Protein AF-A0A9P6R2X2-F1 (afdb_monomer_lite)

Structure (mmCIF, N/CA/C/O backbone):
data_AF-A0A9P6R2X2-F1
#
_entry.id   AF-A0A9P6R2X2-F1
#
loop_
_atom_site.group_PDB
_atom_site.id
_atom_site.type_symbol
_atom_site.label_atom_id
_atom_site.label_alt_id
_atom_site.label_comp_id
_atom_site.label_asym_id
_atom_site.label_entity_id
_atom_site.label_seq_id
_atom_site.pdbx_PDB_ins_code
_atom_site.Cartn_x
_atom_site.Cartn_y
_atom_site.Cartn_z
_atom_site.occupancy
_atom_site.B_iso_or_equiv
_atom_site.auth_seq_id
_atom_site.auth_comp_id
_atom_site.auth_asym_id
_atom_site.auth_atom_id
_atom_site.pdbx_PDB_model_num
ATOM 1 N N . ASP A 1 1 ? 14.088 -0.004 3.938 1.00 85.75 1 ASP A N 1
ATOM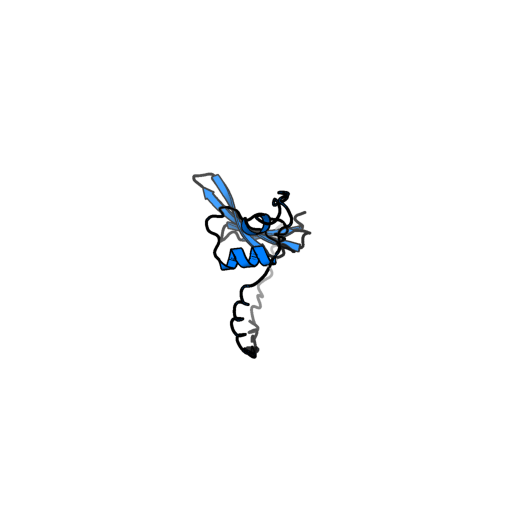 2 C CA . ASP A 1 1 ? 13.464 -0.138 5.276 1.00 85.75 1 ASP A CA 1
ATOM 3 C C . ASP A 1 1 ? 12.221 0.733 5.472 1.00 85.75 1 ASP A C 1
ATOM 5 O O . ASP A 1 1 ? 11.902 1.538 4.597 1.00 85.75 1 ASP A O 1
ATOM 9 N N . VAL A 1 2 ? 11.471 0.539 6.570 1.00 91.81 2 VAL A N 1
ATOM 10 C CA . VAL A 1 2 ? 10.362 1.428 6.990 1.00 91.81 2 VAL A CA 1
ATOM 11 C C . VAL A 1 2 ? 10.949 2.575 7.809 1.00 91.81 2 VAL A C 1
ATOM 13 O O . VAL A 1 2 ? 11.625 2.331 8.802 1.00 91.81 2 VAL A O 1
ATOM 16 N N . VAL A 1 3 ? 10.680 3.814 7.399 1.00 96.81 3 VAL A N 1
ATOM 17 C CA . VAL A 1 3 ? 11.247 5.027 8.016 1.00 96.81 3 VAL A CA 1
ATOM 18 C C . VAL A 1 3 ? 10.283 5.732 8.961 1.00 96.81 3 VAL A C 1
ATOM 20 O O . VAL A 1 3 ? 10.717 6.443 9.859 1.00 96.81 3 VAL A O 1
ATOM 23 N N . ALA A 1 4 ? 8.975 5.557 8.765 1.00 94.94 4 ALA A N 1
ATOM 24 C CA . ALA A 1 4 ? 7.961 6.196 9.593 1.00 94.94 4 ALA A CA 1
ATOM 25 C C . ALA A 1 4 ? 6.682 5.360 9.664 1.00 94.94 4 ALA A C 1
ATOM 27 O O . ALA A 1 4 ? 6.356 4.610 8.736 1.00 94.94 4 ALA A O 1
ATOM 28 N N . LEU A 1 5 ? 5.946 5.534 10.763 1.00 97.00 5 LEU A N 1
ATOM 29 C CA . LEU A 1 5 ? 4.649 4.916 10.998 1.00 97.00 5 LEU A CA 1
ATOM 30 C C . LEU A 1 5 ? 3.692 5.928 11.632 1.00 97.00 5 LEU A C 1
ATOM 32 O O . LEU A 1 5 ? 4.065 6.636 12.564 1.00 97.00 5 LEU A O 1
ATOM 36 N N . ALA A 1 6 ? 2.454 5.965 11.146 1.00 97.19 6 ALA A N 1
ATOM 37 C CA . ALA A 1 6 ? 1.374 6.757 11.726 1.00 97.19 6 ALA A CA 1
ATOM 38 C C . ALA A 1 6 ? 0.145 5.873 11.959 1.00 97.19 6 ALA A C 1
ATOM 40 O O . ALA A 1 6 ? -0.229 5.089 11.089 1.00 97.19 6 ALA A O 1
ATOM 41 N N . TRP A 1 7 ? -0.487 5.998 13.126 1.00 97.44 7 TRP A N 1
ATOM 42 C CA . TRP A 1 7 ? -1.618 5.167 13.542 1.00 97.44 7 TRP A CA 1
ATOM 43 C C . TRP A 1 7 ? -2.916 5.980 13.581 1.00 97.44 7 TRP A C 1
ATOM 45 O O . TRP A 1 7 ? -2.947 7.102 14.084 1.00 97.44 7 TRP A O 1
ATOM 55 N N . LYS A 1 8 ? -4.006 5.389 13.087 1.00 96.38 8 LYS A N 1
ATOM 56 C CA . LYS A 1 8 ? -5.371 5.914 13.146 1.00 96.38 8 LYS A CA 1
ATOM 57 C C . LYS A 1 8 ? -6.260 4.932 13.925 1.00 96.38 8 LYS A C 1
ATOM 59 O O . LYS A 1 8 ? -6.898 4.063 13.319 1.00 96.38 8 LYS A O 1
ATOM 64 N N . PRO A 1 9 ? -6.368 5.090 15.259 1.00 94.31 9 PRO A N 1
ATOM 65 C CA . PRO A 1 9 ? -7.086 4.143 16.113 1.00 94.31 9 PRO A CA 1
ATOM 66 C C . PRO A 1 9 ? -8.560 3.993 15.753 1.00 94.31 9 PRO A C 1
ATOM 68 O O . PRO A 1 9 ? -9.088 2.887 15.779 1.00 94.31 9 PRO A O 1
ATOM 71 N N . SER A 1 10 ? -9.215 5.091 15.365 1.00 94.56 10 SER A N 1
ATOM 72 C CA . SER A 1 10 ? -10.656 5.116 15.081 1.00 94.56 10 SER A CA 1
ATOM 73 C C . SER A 1 10 ? -11.081 4.199 13.937 1.00 94.56 10 SER A C 1
ATOM 75 O O . SER A 1 10 ? -12.234 3.782 13.888 1.00 94.56 10 SER A O 1
ATOM 77 N N . LYS A 1 11 ? -10.165 3.883 13.016 1.00 93.88 11 LYS A N 1
ATOM 78 C CA . LYS A 1 11 ? -10.417 2.986 11.881 1.00 93.88 11 LYS A CA 1
ATOM 79 C C . LYS A 1 11 ? -9.600 1.699 11.937 1.00 93.88 11 LYS A C 1
ATOM 81 O O . LYS A 1 11 ? -9.685 0.908 11.005 1.00 93.88 11 LYS A O 1
ATOM 86 N N . LEU A 1 12 ? -8.813 1.506 13.000 1.00 96.56 12 LEU A N 1
ATOM 87 C CA . LEU A 1 12 ? -7.810 0.444 13.091 1.00 96.56 12 LEU A CA 1
ATOM 88 C C . LEU A 1 12 ? -6.875 0.434 11.869 1.00 96.56 12 LEU A C 1
ATOM 90 O O . LEU A 1 12 ? -6.511 -0.618 11.350 1.00 96.56 12 LEU A O 1
ATOM 94 N N . GLU A 1 13 ? -6.520 1.624 11.386 1.00 97.06 13 GLU A N 1
ATOM 95 C CA . GLU A 1 13 ? -5.688 1.814 10.201 1.00 97.06 13 GLU A CA 1
ATOM 96 C C . GLU A 1 13 ? -4.324 2.369 10.583 1.00 97.06 13 GLU A C 1
ATOM 98 O O . GLU A 1 13 ? -4.195 3.127 11.543 1.00 97.06 13 GLU A O 1
ATOM 103 N N . PHE A 1 14 ? -3.304 2.045 9.797 1.00 96.81 14 PHE A N 1
ATOM 104 C CA . PHE A 1 14 ? -1.987 2.645 9.947 1.00 96.81 14 PHE A CA 1
ATOM 105 C C . PHE A 1 14 ? -1.280 2.821 8.626 1.00 96.81 14 PHE A C 1
ATOM 107 O O . PHE A 1 14 ? -1.515 2.087 7.672 1.00 96.81 14 PHE A O 1
ATOM 114 N N . VAL A 1 15 ? -0.399 3.807 8.582 1.00 96.69 15 VAL A N 1
ATOM 115 C CA . VAL A 1 15 ? 0.400 4.129 7.409 1.00 96.69 15 VAL A CA 1
ATOM 116 C C . VAL A 1 15 ? 1.848 3.803 7.711 1.00 96.69 15 VAL A C 1
ATOM 118 O O . VAL A 1 15 ? 2.358 4.183 8.761 1.00 96.69 15 VAL A O 1
ATOM 121 N N . THR A 1 16 ? 2.513 3.120 6.786 1.00 96.62 16 THR A N 1
ATOM 122 C CA . THR A 1 16 ? 3.965 2.932 6.797 1.00 96.62 16 THR A CA 1
ATOM 123 C C . THR A 1 16 ? 4.572 3.694 5.634 1.00 96.62 16 THR A C 1
ATOM 125 O O . THR A 1 16 ? 4.115 3.519 4.502 1.00 96.62 16 THR A O 1
ATOM 128 N N . CYS A 1 17 ? 5.624 4.464 5.886 1.00 94.56 17 CYS A N 1
ATOM 129 C CA . CYS A 1 17 ? 6.454 5.054 4.838 1.00 94.56 17 CYS A CA 1
ATOM 130 C C . CYS A 1 17 ? 7.780 4.303 4.765 1.00 94.56 17 CYS A C 1
ATOM 132 O O . CYS A 1 17 ? 8.359 3.974 5.802 1.00 94.56 17 CYS A O 1
ATOM 134 N N . SER A 1 18 ? 8.266 4.032 3.560 1.00 92.06 18 SER A N 1
ATOM 135 C CA . SER A 1 18 ? 9.511 3.303 3.334 1.00 92.06 18 SER A CA 1
ATOM 136 C C . SER A 1 18 ? 10.511 4.135 2.525 1.00 92.06 18 SER A C 1
ATOM 138 O O . SER A 1 18 ? 10.155 5.111 1.866 1.00 92.06 18 SER A O 1
ATOM 140 N N . GLU A 1 19 ? 11.794 3.785 2.627 1.00 92.06 19 GLU A N 1
ATOM 141 C CA . GLU A 1 19 ? 12.892 4.420 1.878 1.00 92.06 19 GLU A CA 1
ATOM 142 C C . GLU A 1 19 ? 12.724 4.313 0.358 1.00 92.06 19 GLU A C 1
ATOM 144 O O . GLU A 1 19 ? 13.265 5.134 -0.381 1.00 92.06 19 GLU A O 1
ATOM 149 N N . ASP A 1 20 ? 11.930 3.343 -0.108 1.00 86.56 20 ASP A N 1
ATOM 150 C CA . ASP A 1 20 ? 11.512 3.195 -1.508 1.00 86.56 20 ASP A CA 1
ATOM 151 C C . ASP A 1 20 ? 10.594 4.339 -1.988 1.00 86.56 20 ASP A C 1
ATOM 153 O O . ASP A 1 20 ? 10.131 4.322 -3.128 1.00 86.56 20 ASP A O 1
ATOM 157 N N . LYS A 1 21 ? 10.361 5.346 -1.133 1.00 87.12 21 LYS A N 1
ATOM 158 C CA . LYS A 1 21 ? 9.432 6.466 -1.322 1.00 87.12 21 LYS A CA 1
ATOM 159 C C . LYS A 1 21 ? 7.976 6.012 -1.431 1.00 87.12 21 LYS A C 1
ATOM 161 O O . LYS A 1 21 ? 7.129 6.803 -1.844 1.00 87.12 21 LYS A O 1
ATOM 166 N N . ALA A 1 22 ? 7.671 4.777 -1.030 1.00 89.88 22 ALA A N 1
ATOM 167 C CA . ALA A 1 22 ? 6.318 4.268 -0.971 1.00 89.88 22 ALA A CA 1
ATOM 168 C C . ALA A 1 22 ? 5.681 4.523 0.397 1.00 89.88 22 ALA A C 1
ATOM 170 O O . ALA A 1 22 ? 6.290 4.361 1.459 1.00 89.88 22 ALA A O 1
ATOM 171 N N . SER A 1 23 ? 4.397 4.855 0.359 1.00 92.62 23 SER A N 1
ATOM 172 C CA . SER A 1 23 ? 3.514 4.901 1.518 1.00 92.62 23 SER A CA 1
ATOM 173 C C . SER A 1 23 ? 2.468 3.807 1.364 1.00 92.62 23 SER A C 1
ATOM 175 O O . SER A 1 23 ? 1.869 3.667 0.303 1.00 92.62 23 SER A O 1
ATOM 177 N N . ARG A 1 24 ? 2.237 3.011 2.405 1.00 93.88 24 ARG A N 1
ATOM 178 C CA . ARG A 1 24 ? 1.259 1.913 2.398 1.00 93.88 24 ARG A CA 1
ATOM 179 C C . ARG A 1 24 ? 0.308 2.089 3.566 1.00 93.88 24 ARG A C 1
ATOM 181 O O . ARG A 1 24 ? 0.765 2.292 4.688 1.00 93.88 24 ARG A O 1
ATOM 188 N N . VAL A 1 25 ? -0.990 2.029 3.294 1.00 95.31 25 VAL A N 1
ATOM 189 C CA . VAL A 1 25 ? -2.047 2.082 4.302 1.00 95.31 25 VAL A CA 1
ATOM 190 C C . VAL A 1 25 ? -2.573 0.688 4.544 1.00 95.31 25 VAL A C 1
ATOM 192 O O . VAL A 1 25 ? -2.987 -0.015 3.624 1.00 95.31 25 VAL A O 1
ATOM 195 N N . TRP A 1 26 ? -2.584 0.322 5.810 1.00 97.31 26 TRP A N 1
ATOM 196 C CA . TRP A 1 26 ? -2.953 -0.981 6.309 1.00 97.31 26 TRP A CA 1
ATOM 197 C C . TRP A 1 26 ? -4.166 -0.851 7.221 1.00 97.31 26 TRP A C 1
ATOM 199 O O . TRP A 1 26 ? -4.343 0.179 7.870 1.00 97.31 26 TRP A O 1
ATOM 209 N N . ARG A 1 27 ? -4.981 -1.899 7.305 1.00 96.69 27 ARG A N 1
ATOM 210 C CA . ARG A 1 27 ? -6.123 -1.996 8.216 1.00 96.69 27 ARG A CA 1
ATOM 211 C C . ARG A 1 27 ? -6.052 -3.297 8.995 1.00 96.69 27 ARG A C 1
ATOM 213 O O . ARG A 1 27 ? -5.844 -4.352 8.400 1.00 96.69 27 ARG A O 1
ATOM 220 N N . LEU A 1 28 ? -6.242 -3.220 10.306 1.00 96.50 28 LEU A N 1
ATOM 221 C CA . LEU A 1 28 ? -6.439 -4.392 11.146 1.00 96.50 28 LEU A CA 1
ATOM 222 C C . LEU A 1 28 ? -7.899 -4.825 11.084 1.00 96.50 28 LEU A C 1
ATOM 224 O O . LEU A 1 28 ? -8.812 -4.006 11.188 1.00 96.50 28 LEU A O 1
ATOM 228 N N . GLN A 1 29 ? -8.107 -6.127 10.965 1.00 95.12 29 GLN A N 1
ATOM 229 C CA . GLN A 1 29 ? -9.422 -6.742 11.017 1.00 95.12 29 GLN A CA 1
ATOM 230 C C . GLN A 1 29 ? -9.364 -7.971 11.920 1.00 95.12 29 GLN A C 1
ATOM 232 O O . GLN A 1 29 ? -8.389 -8.720 11.884 1.00 95.12 29 GLN A O 1
ATOM 237 N N . ASP A 1 30 ? -10.388 -8.152 12.751 1.00 95.12 30 ASP A N 1
ATOM 238 C CA . ASP A 1 30 ? -10.537 -9.362 13.554 1.00 95.12 30 ASP A CA 1
ATOM 239 C C . ASP A 1 30 ? -11.243 -10.443 12.732 1.00 95.12 30 ASP A C 1
ATOM 241 O O . ASP A 1 30 ? -12.346 -10.252 12.214 1.00 95.12 30 ASP A O 1
ATOM 245 N N . GLU A 1 31 ? -10.584 -11.584 12.623 1.00 94.06 31 GLU A N 1
ATOM 246 C CA . GLU A 1 31 ? -11.035 -12.777 11.935 1.00 94.06 31 GLU A CA 1
ATOM 247 C C . GLU A 1 31 ? -11.176 -13.912 12.938 1.00 94.06 31 GLU A C 1
ATOM 249 O O . GLU A 1 31 ? -10.255 -14.701 13.166 1.00 94.06 31 GLU A O 1
ATOM 254 N N . LEU A 1 32 ? -12.363 -14.004 13.542 1.00 93.19 32 LEU A N 1
ATOM 255 C CA . LEU A 1 32 ? -12.715 -15.075 14.479 1.00 93.19 32 LEU A CA 1
ATOM 256 C C . LEU A 1 32 ? -11.748 -15.157 15.681 1.00 93.19 32 LEU A C 1
ATOM 258 O O . LEU A 1 32 ? -11.371 -16.251 16.109 1.00 93.19 32 LEU A O 1
ATOM 262 N N . GLY A 1 33 ? -11.344 -14.007 16.230 1.00 93.38 33 GLY A N 1
ATOM 263 C CA . GLY A 1 33 ? -10.429 -13.917 17.369 1.00 93.38 33 GLY A CA 1
ATOM 264 C C . GLY A 1 33 ? -8.950 -13.892 16.978 1.00 93.38 33 GLY A C 1
ATOM 265 O O . GLY A 1 33 ? -8.086 -14.117 17.829 1.00 93.38 33 GLY A O 1
ATOM 266 N N . LYS A 1 34 ? -8.642 -13.647 15.701 1.00 94.81 34 LYS A N 1
ATOM 267 C CA . LYS A 1 34 ? -7.283 -13.448 15.192 1.00 94.81 34 LYS A CA 1
ATOM 268 C C . LYS A 1 34 ? -7.212 -12.130 14.444 1.00 94.81 34 LYS A C 1
ATOM 270 O O . LYS A 1 34 ? -7.995 -11.881 13.541 1.00 94.81 34 LYS A O 1
ATOM 275 N N . TRP A 1 35 ? -6.216 -11.318 14.765 1.00 94.38 35 TRP A N 1
ATOM 276 C CA . TRP A 1 35 ? -5.973 -10.085 14.029 1.00 94.38 35 TRP A CA 1
ATOM 277 C C . TRP A 1 35 ? -5.238 -10.373 12.720 1.00 94.38 35 TRP A C 1
ATOM 279 O O . TRP A 1 35 ? -4.135 -10.922 12.729 1.00 94.38 35 TRP A O 1
ATOM 289 N N . ALA A 1 36 ? -5.842 -9.969 11.608 1.00 93.81 36 ALA A N 1
ATOM 290 C CA . ALA A 1 36 ? -5.232 -9.923 10.289 1.00 93.81 36 ALA A CA 1
ATOM 291 C C . ALA A 1 36 ? -4.947 -8.468 9.896 1.00 93.81 36 ALA A C 1
ATOM 293 O O . ALA A 1 36 ? -5.630 -7.540 10.337 1.00 93.81 36 ALA A O 1
ATOM 294 N N . VAL A 1 37 ? -3.922 -8.267 9.069 1.00 94.62 37 VAL A N 1
ATOM 295 C CA . VAL A 1 37 ? -3.549 -6.954 8.534 1.00 94.62 37 VAL A CA 1
ATOM 296 C C . VAL A 1 37 ? -3.745 -6.971 7.026 1.00 94.62 37 VAL A C 1
ATOM 298 O O . VAL A 1 37 ? -3.183 -7.811 6.328 1.00 94.62 37 VAL A O 1
ATOM 301 N N . TYR A 1 38 ? -4.511 -6.008 6.532 1.00 93.50 38 TYR A N 1
ATOM 302 C CA . TYR A 1 38 ? -4.875 -5.871 5.132 1.00 93.50 38 TYR A CA 1
ATOM 303 C C . TYR A 1 38 ? -4.267 -4.615 4.534 1.00 93.50 38 TYR A C 1
ATOM 305 O O . TYR A 1 38 ? -4.415 -3.534 5.099 1.00 93.50 38 TYR A O 1
ATOM 313 N N . LEU A 1 39 ? -3.618 -4.733 3.374 1.00 93.88 39 LEU A N 1
ATOM 314 C CA . LEU A 1 39 ? -3.223 -3.567 2.587 1.00 93.88 39 LEU A CA 1
ATOM 315 C C . LEU A 1 39 ? -4.484 -2.943 1.974 1.00 93.88 39 LEU A C 1
ATOM 317 O O . LEU A 1 39 ? -5.142 -3.569 1.148 1.00 93.88 39 LEU A O 1
ATOM 321 N N . VAL A 1 40 ? -4.818 -1.719 2.380 1.00 93.69 40 VAL A N 1
ATOM 322 C CA . VAL A 1 40 ? -5.966 -0.967 1.852 1.00 93.69 40 VAL A CA 1
ATOM 323 C C . VAL A 1 40 ? -5.583 -0.293 0.541 1.00 93.69 40 VAL A C 1
ATOM 325 O O . VAL A 1 40 ? -6.280 -0.423 -0.459 1.00 93.69 40 VAL A O 1
ATOM 328 N N . TRP A 1 41 ? -4.465 0.432 0.551 1.00 90.88 41 TRP A N 1
ATOM 329 C CA . TRP A 1 41 ? -3.884 1.061 -0.629 1.00 90.88 41 TRP A CA 1
ATOM 330 C C . TRP A 1 41 ? -2.406 1.368 -0.390 1.00 90.88 41 TRP A C 1
ATOM 332 O O . TRP A 1 41 ? -1.925 1.369 0.744 1.00 90.88 41 TRP A O 1
ATOM 342 N N . GLY A 1 42 ? -1.674 1.647 -1.464 1.00 89.19 42 GLY A N 1
ATOM 343 C CA . GLY A 1 42 ? -0.316 2.169 -1.392 1.00 89.19 42 GLY A CA 1
ATOM 344 C C . GLY A 1 42 ? -0.056 3.176 -2.506 1.00 89.19 42 GLY A C 1
ATOM 345 O O . GLY A 1 42 ? -0.678 3.115 -3.561 1.00 89.19 42 GLY A O 1
ATOM 346 N N . SER A 1 43 ? 0.848 4.112 -2.251 1.00 85.19 43 SER A N 1
ATOM 347 C CA . SER A 1 43 ? 1.350 5.104 -3.200 1.00 85.19 43 SER A CA 1
ATOM 348 C C . SER A 1 43 ? 2.875 5.045 -3.222 1.00 85.19 43 SER A C 1
ATOM 350 O O . SER A 1 43 ? 3.482 4.504 -2.302 1.00 85.19 43 SER A O 1
ATOM 352 N N . GLY A 1 44 ? 3.502 5.564 -4.276 1.00 75.44 44 GLY A N 1
ATOM 353 C CA . GLY A 1 44 ? 4.963 5.615 -4.381 1.00 75.44 44 GLY A CA 1
ATOM 354 C C . GLY A 1 44 ? 5.637 4.263 -4.636 1.00 75.44 44 GLY A C 1
ATOM 355 O O . GLY A 1 44 ? 6.854 4.167 -4.536 1.00 75.44 44 GLY A O 1
ATOM 356 N N . ALA A 1 45 ? 4.883 3.227 -5.026 1.00 66.25 45 ALA A N 1
ATOM 357 C CA . ALA A 1 45 ? 5.470 2.090 -5.730 1.00 66.25 45 ALA A CA 1
ATOM 358 C C . ALA A 1 45 ? 5.996 2.620 -7.073 1.00 66.25 45 ALA A C 1
ATOM 360 O O . ALA A 1 45 ? 5.235 2.775 -8.026 1.00 66.25 45 ALA A O 1
ATOM 361 N N . GLY A 1 46 ? 7.278 3.002 -7.090 1.00 60.62 46 GLY A N 1
ATOM 362 C CA . GLY A 1 46 ? 7.861 3.878 -8.108 1.00 60.62 46 GLY A CA 1
ATOM 363 C C . GLY A 1 46 ? 7.719 3.378 -9.540 1.00 60.62 46 GLY A C 1
ATOM 364 O O . GLY A 1 46 ? 7.743 4.186 -10.462 1.00 60.62 46 GLY A O 1
ATOM 365 N N . VAL A 1 47 ? 7.526 2.073 -9.740 1.00 64.38 47 VAL A N 1
ATOM 366 C CA . VAL A 1 47 ? 7.230 1.503 -11.049 1.00 64.38 47 VAL A CA 1
ATOM 367 C C . VAL A 1 47 ? 6.408 0.228 -10.874 1.00 64.38 47 VAL A C 1
ATOM 369 O O . VAL A 1 47 ? 6.808 -0.684 -10.154 1.00 64.38 47 VAL A O 1
ATOM 372 N N . LEU A 1 48 ? 5.272 0.133 -11.562 1.00 60.62 48 LEU A N 1
ATOM 373 C CA . LEU A 1 48 ? 4.617 -1.151 -11.802 1.00 60.62 48 LEU A CA 1
ATOM 374 C C . LEU A 1 48 ? 5.179 -1.686 -13.120 1.00 60.62 48 LEU A C 1
ATOM 376 O O . LEU A 1 48 ? 4.631 -1.403 -14.179 1.00 60.62 48 LEU A O 1
ATOM 380 N N . VAL A 1 49 ? 6.324 -2.365 -13.068 1.00 67.75 49 VAL A N 1
ATOM 381 C CA . VAL A 1 49 ? 6.904 -3.018 -14.250 1.00 67.75 49 VAL A CA 1
ATOM 382 C C . VAL A 1 49 ? 6.179 -4.340 -14.445 1.00 67.75 49 VAL A C 1
ATOM 384 O O . VAL A 1 49 ? 6.166 -5.170 -13.540 1.00 67.75 49 VAL A O 1
ATOM 387 N N . ALA A 1 50 ? 5.562 -4.519 -15.609 1.00 77.44 50 ALA A N 1
ATOM 388 C CA . ALA A 1 50 ? 5.001 -5.800 -16.022 1.00 77.44 50 ALA A CA 1
ATOM 389 C C . ALA A 1 50 ? 5.813 -6.410 -17.176 1.00 77.44 50 ALA A C 1
ATOM 391 O O . ALA A 1 50 ? 5.331 -7.308 -17.852 1.00 77.44 50 ALA A O 1
ATOM 392 N N . ASP A 1 51 ? 7.032 -5.918 -17.398 1.00 82.50 51 ASP A N 1
ATOM 393 C CA . ASP A 1 51 ? 7.895 -6.308 -18.506 1.00 82.50 51 ASP A CA 1
ATOM 394 C C . ASP A 1 51 ? 8.199 -7.810 -18.489 1.00 82.50 51 ASP A C 1
ATOM 396 O O . ASP A 1 51 ? 8.657 -8.356 -17.484 1.00 82.50 51 ASP A O 1
ATOM 400 N N . GLY A 1 52 ? 7.857 -8.490 -19.583 1.00 80.31 52 GLY A N 1
ATOM 401 C CA . GLY A 1 52 ? 7.959 -9.940 -19.729 1.00 80.31 52 GLY A CA 1
ATOM 402 C C . GLY A 1 52 ? 6.936 -10.754 -18.926 1.00 80.31 52 GLY A C 1
ATOM 403 O O . GLY A 1 52 ? 6.985 -11.984 -18.956 1.00 80.31 52 GLY A O 1
ATOM 404 N N . ALA A 1 53 ? 6.001 -10.123 -18.207 1.00 86.31 53 ALA A N 1
ATOM 405 C CA . ALA A 1 53 ? 5.013 -10.841 -17.405 1.00 86.31 53 ALA A CA 1
ATOM 406 C C . ALA A 1 53 ? 3.947 -11.487 -18.299 1.00 86.31 53 ALA A C 1
ATOM 408 O O . ALA A 1 53 ? 3.208 -10.796 -18.993 1.00 86.31 53 ALA A O 1
ATOM 409 N N . LEU A 1 54 ? 3.832 -12.813 -18.256 1.00 87.88 54 LEU A N 1
ATOM 410 C CA . LEU A 1 54 ? 2.871 -13.564 -19.061 1.00 87.88 54 LEU A CA 1
ATOM 411 C C . LEU A 1 54 ? 1.460 -13.541 -18.436 1.00 87.88 54 LEU A C 1
ATOM 413 O O . LEU A 1 54 ? 1.233 -14.090 -17.358 1.00 87.88 54 LEU A O 1
ATOM 417 N N . ILE A 1 55 ? 0.490 -12.948 -19.135 1.00 85.25 55 ILE A N 1
ATOM 418 C CA . ILE A 1 55 ? -0.929 -12.912 -18.759 1.00 85.25 55 ILE A CA 1
ATOM 419 C C . ILE A 1 55 ? -1.654 -14.111 -19.387 1.00 85.25 55 ILE A C 1
ATOM 421 O O . ILE A 1 55 ? -2.172 -14.019 -20.501 1.00 85.25 55 ILE A O 1
ATOM 425 N N . VAL A 1 56 ? -1.749 -15.223 -18.654 1.00 85.44 56 VAL A N 1
ATOM 426 C CA . VAL A 1 56 ? -2.472 -16.437 -19.082 1.00 85.44 56 VAL A CA 1
ATOM 427 C C . VAL A 1 56 ? -3.543 -16.803 -18.061 1.00 85.44 56 VAL A C 1
ATOM 429 O O . VAL A 1 56 ? -3.277 -16.827 -16.862 1.00 85.44 56 VAL A O 1
ATOM 432 N N . ASN A 1 57 ? -4.765 -17.079 -18.534 1.00 82.62 57 ASN A N 1
ATOM 433 C CA . ASN A 1 57 ? -5.910 -17.501 -17.709 1.00 82.62 57 ASN A CA 1
ATOM 434 C C . ASN A 1 57 ? -6.215 -16.592 -16.500 1.00 82.62 57 ASN A C 1
ATOM 436 O O . ASN A 1 57 ? -6.754 -17.040 -15.489 1.00 82.62 57 ASN A O 1
ATOM 440 N N . ALA A 1 58 ? -5.873 -15.304 -16.589 1.00 80.44 58 ALA A N 1
ATOM 441 C CA . ALA A 1 58 ? -6.098 -14.360 -15.505 1.00 80.44 58 ALA A CA 1
ATOM 442 C C . ALA A 1 58 ? -7.601 -14.103 -15.305 1.00 80.44 58 ALA A C 1
ATOM 444 O O . ALA A 1 58 ? -8.274 -13.545 -16.174 1.00 80.44 58 ALA A O 1
ATOM 445 N N . VAL A 1 59 ? -8.119 -14.498 -14.142 1.00 83.94 59 VAL A N 1
ATOM 446 C CA . VAL A 1 59 ? -9.518 -14.296 -13.748 1.00 83.94 59 VAL A CA 1
ATOM 447 C C . VAL A 1 59 ? -9.661 -12.937 -13.061 1.00 83.94 59 VAL A C 1
ATOM 449 O O . VAL A 1 59 ? -8.852 -12.579 -12.211 1.00 83.94 59 VAL A O 1
ATOM 452 N N . GLY A 1 60 ? -10.696 -12.172 -13.418 1.00 86.00 60 GLY A N 1
ATOM 453 C CA . GLY A 1 60 ? -11.013 -10.894 -12.764 1.00 86.00 60 GLY A CA 1
ATOM 454 C C . GLY A 1 60 ? -10.241 -9.670 -13.275 1.00 86.00 60 GLY A C 1
ATOM 455 O O . GLY A 1 60 ? -10.447 -8.575 -12.758 1.00 86.00 60 GLY A O 1
ATOM 456 N N . LEU A 1 61 ? -9.397 -9.807 -14.306 1.00 86.00 61 LEU A N 1
ATOM 457 C CA . LEU A 1 61 ? -8.823 -8.651 -15.000 1.00 86.00 61 LEU A CA 1
ATOM 458 C C . LEU A 1 61 ? -9.849 -8.039 -15.960 1.00 86.00 61 LEU A C 1
ATOM 460 O O . LEU A 1 61 ? -10.348 -8.712 -16.861 1.00 86.00 61 LEU A O 1
ATOM 464 N N . SER A 1 62 ? -10.120 -6.741 -15.807 1.00 87.38 62 SER A N 1
ATOM 465 C CA . SER A 1 62 ? -10.869 -5.985 -16.817 1.00 87.38 62 SER A CA 1
ATOM 466 C C . SER A 1 62 ? -10.054 -5.848 -18.115 1.00 87.38 62 SER A C 1
ATOM 468 O O . SER A 1 62 ? -8.820 -5.918 -18.090 1.00 87.38 62 SER A O 1
ATOM 470 N N . MET A 1 63 ? -10.719 -5.593 -19.251 1.00 86.88 63 MET A N 1
ATOM 471 C CA . MET A 1 63 ? -10.021 -5.343 -20.526 1.00 86.88 63 MET A CA 1
ATOM 472 C C . MET A 1 63 ? -9.060 -4.151 -20.429 1.00 86.88 63 MET A C 1
ATOM 474 O O . MET A 1 63 ? -7.942 -4.215 -20.935 1.00 86.88 63 MET A O 1
ATOM 478 N N . VAL A 1 64 ? -9.465 -3.099 -19.714 1.00 90.19 64 VAL A N 1
ATOM 479 C CA . VAL A 1 64 ? -8.658 -1.892 -19.497 1.00 90.19 64 VAL A CA 1
ATOM 480 C C . VAL A 1 64 ? -7.391 -2.220 -18.700 1.00 90.19 64 VAL A C 1
ATOM 482 O O . VAL A 1 64 ? -6.291 -1.839 -19.091 1.00 90.19 64 VAL A O 1
ATOM 485 N N . THR A 1 65 ? -7.509 -3.001 -17.622 1.00 86.44 65 THR A N 1
ATOM 486 C CA . THR A 1 65 ? -6.354 -3.423 -16.810 1.00 86.44 65 THR A CA 1
ATOM 487 C C . THR A 1 65 ? -5.397 -4.310 -17.605 1.00 86.44 65 THR A C 1
ATOM 489 O O . THR A 1 65 ? -4.182 -4.148 -17.503 1.00 86.44 65 THR A O 1
ATOM 492 N N . ARG A 1 66 ? -5.929 -5.217 -18.436 1.00 89.25 66 ARG A N 1
ATOM 493 C CA . ARG A 1 66 ? -5.114 -6.048 -19.333 1.00 89.25 66 ARG A CA 1
ATOM 494 C C . ARG A 1 66 ? -4.328 -5.182 -20.321 1.00 89.25 66 ARG A C 1
ATOM 496 O O . ARG A 1 66 ? -3.148 -5.441 -20.535 1.00 89.25 66 ARG A O 1
ATOM 503 N N . GLN A 1 67 ? -4.947 -4.140 -20.873 1.00 89.44 67 GLN A N 1
ATOM 504 C CA . GLN A 1 67 ? -4.278 -3.223 -21.795 1.00 89.44 67 GLN A CA 1
ATOM 505 C C . GLN A 1 67 ? -3.166 -2.420 -21.111 1.00 89.44 67 GLN A C 1
ATOM 507 O O . GLN A 1 67 ? -2.071 -2.306 -21.658 1.00 89.44 67 GLN A O 1
ATOM 512 N N . PHE A 1 68 ? -3.402 -1.930 -19.893 1.00 88.19 68 PHE A N 1
ATOM 513 C CA . PHE A 1 68 ? -2.362 -1.247 -19.122 1.00 88.19 68 PHE A CA 1
ATOM 514 C C . PHE A 1 68 ? -1.177 -2.155 -18.797 1.00 88.19 68 PHE A C 1
ATOM 516 O O . PHE A 1 68 ? -0.035 -1.713 -18.875 1.00 88.19 68 PHE A O 1
ATOM 523 N N . LEU A 1 69 ? -1.420 -3.425 -18.460 1.00 87.50 69 LEU A N 1
ATOM 524 C CA . LEU A 1 69 ? -0.339 -4.385 -18.228 1.00 87.50 69 LEU A CA 1
ATOM 525 C C . LEU A 1 69 ? 0.497 -4.586 -19.498 1.00 87.50 69 LEU A C 1
ATOM 527 O O . LEU A 1 69 ? 1.722 -4.511 -19.427 1.00 87.50 69 LEU A O 1
ATOM 531 N N . LYS A 1 70 ? -0.147 -4.743 -20.663 1.00 88.75 70 LYS A N 1
ATOM 532 C CA . LYS A 1 70 ? 0.544 -4.846 -21.960 1.00 88.75 70 LYS A CA 1
ATOM 533 C C . LYS A 1 70 ? 1.395 -3.616 -22.273 1.00 88.75 70 LYS A C 1
ATOM 535 O O . LYS A 1 70 ? 2.552 -3.751 -22.650 1.00 88.75 70 LYS A O 1
ATOM 540 N N . GLN A 1 71 ? 0.860 -2.413 -22.050 1.00 89.50 71 GLN A N 1
ATOM 541 C CA . GLN A 1 71 ? 1.614 -1.160 -22.212 1.00 89.50 71 GLN A CA 1
ATOM 542 C C . GLN A 1 71 ? 2.842 -1.075 -21.295 1.00 89.50 71 GLN A C 1
ATOM 544 O O . GLN A 1 71 ? 3.775 -0.334 -21.590 1.00 89.50 71 GLN A O 1
ATOM 549 N N . ARG A 1 72 ? 2.857 -1.830 -20.192 1.00 87.19 72 ARG A N 1
ATOM 550 C CA . ARG A 1 72 ? 3.988 -1.920 -19.260 1.00 87.19 72 ARG A CA 1
ATOM 551 C C . ARG A 1 72 ? 4.863 -3.156 -19.479 1.00 87.19 72 ARG A C 1
ATOM 553 O O . ARG A 1 72 ? 5.618 -3.514 -18.577 1.00 87.19 72 ARG A O 1
ATOM 560 N N . GLY A 1 73 ? 4.758 -3.766 -20.660 1.00 86.19 73 GLY A N 1
ATOM 561 C CA . GLY A 1 73 ? 5.606 -4.860 -21.132 1.00 86.19 73 GLY A CA 1
ATOM 562 C C . GLY A 1 73 ? 5.079 -6.262 -20.820 1.00 86.19 73 GLY A C 1
ATOM 563 O O . GLY A 1 73 ? 5.788 -7.238 -21.048 1.00 86.19 73 GLY A O 1
ATOM 564 N N . ALA A 1 74 ? 3.844 -6.391 -20.326 1.00 91.19 74 ALA A N 1
ATOM 565 C CA . ALA A 1 74 ? 3.248 -7.707 -20.138 1.00 91.19 74 ALA A CA 1
ATOM 566 C C . ALA A 1 74 ? 2.960 -8.375 -21.485 1.00 91.19 74 ALA A C 1
ATOM 568 O O . ALA A 1 74 ? 2.455 -7.755 -22.423 1.00 91.19 74 ALA A O 1
ATOM 569 N N . LEU A 1 75 ? 3.230 -9.668 -21.537 1.00 90.50 75 LEU A N 1
ATOM 570 C CA . LEU A 1 75 ? 3.037 -10.528 -22.689 1.00 90.50 75 LEU A CA 1
ATOM 571 C C . LEU A 1 75 ? 1.736 -11.315 -22.526 1.00 90.50 75 LEU A C 1
ATOM 573 O O . LEU A 1 75 ? 1.284 -11.580 -21.414 1.00 90.50 75 LEU A O 1
ATOM 577 N N . ASP A 1 76 ? 1.111 -11.706 -23.626 1.00 88.81 76 ASP A N 1
ATOM 578 C CA . ASP A 1 76 ? -0.007 -12.651 -23.610 1.00 88.81 76 ASP A CA 1
ATOM 579 C C . ASP A 1 76 ? 0.312 -13.879 -24.463 1.00 88.81 76 ASP A C 1
ATOM 581 O O . ASP A 1 76 ? 1.314 -13.925 -25.170 1.00 88.81 76 ASP A O 1
ATOM 585 N N . GLU A 1 77 ? -0.538 -14.896 -24.400 1.00 81.62 77 GLU A N 1
ATOM 586 C CA . GLU A 1 77 ? -0.370 -16.129 -25.180 1.00 81.62 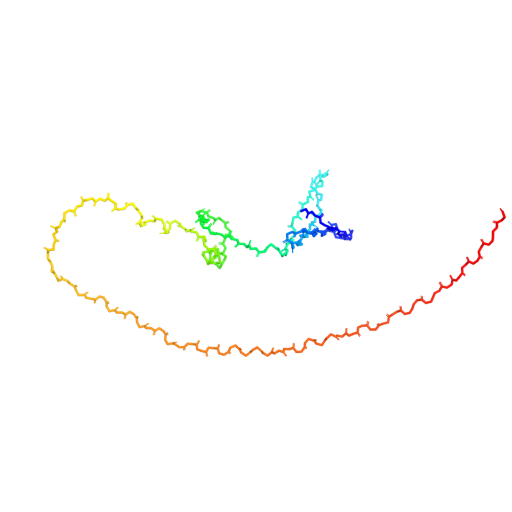77 GLU A CA 1
ATOM 587 C C . GLU A 1 77 ? -0.217 -15.892 -26.696 1.00 81.62 77 GLU A C 1
ATOM 589 O O . GLU A 1 77 ? 0.463 -16.662 -27.370 1.00 81.62 77 GLU A O 1
ATOM 594 N N . SER A 1 78 ? -0.764 -14.792 -27.228 1.00 76.56 78 SER A N 1
ATOM 595 C CA . SER A 1 78 ? -0.640 -14.448 -28.649 1.00 76.56 78 SER A CA 1
ATOM 596 C C . SER A 1 78 ? 0.747 -13.925 -29.030 1.00 76.56 78 SER A C 1
ATOM 598 O O . SER A 1 78 ? 1.174 -14.099 -30.168 1.00 76.56 78 SER A O 1
ATOM 600 N N . SER A 1 79 ? 1.486 -13.345 -28.079 1.00 68.88 79 SER A N 1
ATOM 601 C CA . SER A 1 79 ? 2.838 -12.822 -28.321 1.00 68.88 79 SER A CA 1
ATOM 602 C C . SER A 1 79 ? 3.914 -13.895 -28.536 1.00 68.88 79 SER A C 1
ATOM 604 O O . SER A 1 79 ? 4.966 -13.580 -29.085 1.00 68.88 79 SER A O 1
ATOM 606 N N . PHE A 1 80 ? 3.655 -15.158 -28.173 1.00 61.06 80 PHE A N 1
ATOM 607 C CA . PHE A 1 80 ? 4.603 -16.272 -28.342 1.00 61.06 80 PHE A CA 1
ATOM 608 C C . PHE A 1 80 ? 4.302 -17.171 -29.545 1.00 61.06 80 PHE A C 1
ATOM 610 O O . PHE A 1 80 ? 5.174 -17.916 -29.983 1.00 61.06 80 PHE A O 1
ATOM 617 N N . ALA A 1 81 ? 3.101 -17.084 -30.123 1.00 58.47 81 ALA A N 1
ATOM 618 C CA . ALA A 1 81 ? 2.648 -17.971 -31.199 1.00 58.47 81 ALA A CA 1
ATOM 619 C C . ALA A 1 81 ? 3.375 -17.780 -32.552 1.00 58.47 81 ALA A C 1
ATOM 621 O O . ALA A 1 81 ? 2.994 -18.402 -33.537 1.00 58.47 81 ALA A O 1
ATOM 622 N N . MET A 1 82 ? 4.411 -16.938 -32.611 1.00 56.94 82 MET A N 1
ATOM 623 C CA . MET A 1 82 ? 5.179 -16.635 -33.825 1.00 56.94 82 MET A CA 1
ATOM 624 C C . MET A 1 82 ? 6.614 -17.197 -33.807 1.00 56.94 82 MET A C 1
ATOM 626 O O . MET A 1 82 ? 7.346 -16.969 -34.765 1.00 56.94 82 MET A O 1
ATOM 630 N N . ALA A 1 83 ? 7.048 -17.879 -32.736 1.00 56.69 83 ALA A N 1
ATOM 631 C CA . ALA A 1 83 ? 8.470 -18.190 -32.525 1.00 56.69 83 ALA A CA 1
ATOM 632 C C . ALA A 1 83 ? 8.913 -19.635 -32.837 1.00 56.69 83 ALA A C 1
ATOM 634 O O . ALA A 1 83 ? 10.114 -19.868 -32.884 1.00 56.69 83 ALA A O 1
ATOM 635 N N . ASP A 1 84 ? 8.000 -20.573 -33.111 1.00 55.06 84 ASP A N 1
ATOM 636 C CA . ASP A 1 84 ? 8.347 -21.984 -33.373 1.00 55.06 84 ASP A CA 1
ATOM 637 C C . ASP A 1 84 ? 7.871 -22.454 -34.762 1.00 55.06 84 ASP A C 1
ATOM 639 O O . ASP A 1 84 ? 7.158 -23.448 -34.891 1.00 55.06 84 ASP A O 1
ATOM 643 N N . SER A 1 85 ? 8.249 -21.732 -35.820 1.00 55.59 85 SER A N 1
ATOM 644 C CA . SER A 1 85 ? 8.064 -22.194 -37.206 1.00 55.59 85 SER A CA 1
ATOM 645 C C . SER A 1 85 ? 9.404 -22.412 -37.913 1.00 55.59 85 SER A C 1
ATOM 647 O O . SER A 1 85 ? 9.591 -21.967 -39.041 1.00 55.59 85 SER A O 1
ATOM 649 N N . ASP A 1 86 ? 10.327 -23.127 -37.266 1.00 56.34 86 ASP A N 1
ATOM 650 C CA . ASP A 1 86 ? 11.443 -23.791 -37.951 1.00 56.34 86 ASP A CA 1
ATOM 651 C C . ASP A 1 86 ? 10.955 -25.157 -38.464 1.00 56.34 86 ASP A C 1
ATOM 653 O O . ASP A 1 86 ? 11.201 -26.213 -37.880 1.00 56.34 86 ASP A O 1
ATOM 657 N N . GLY A 1 87 ? 10.168 -25.105 -39.537 1.00 49.81 87 GLY A N 1
ATOM 658 C CA . GLY A 1 87 ? 9.798 -26.248 -40.361 1.00 49.81 87 GLY A CA 1
ATOM 659 C C . GLY A 1 87 ? 10.276 -25.986 -41.782 1.00 49.81 87 GLY A C 1
ATOM 660 O O . GLY A 1 87 ? 9.675 -25.191 -42.499 1.00 49.81 87 GLY A O 1
ATOM 661 N N . ASP A 1 88 ? 11.385 -26.619 -42.156 1.00 49.84 88 ASP A N 1
ATOM 662 C CA . ASP A 1 88 ? 11.949 -26.606 -43.501 1.00 49.84 88 ASP A CA 1
ATOM 663 C C . ASP A 1 88 ? 10.967 -27.218 -44.512 1.00 49.84 88 ASP A C 1
ATOM 665 O O . ASP A 1 88 ? 10.889 -28.440 -44.576 1.00 49.84 88 ASP A O 1
ATOM 669 N N . GLU A 1 89 ? 10.276 -26.431 -45.348 1.00 54.25 89 GLU A N 1
ATOM 670 C CA . GLU A 1 89 ? 9.638 -26.955 -46.571 1.00 54.25 89 GLU A CA 1
ATOM 671 C C . GLU A 1 89 ? 9.816 -26.004 -47.775 1.00 54.25 89 GLU A C 1
ATOM 673 O O . GLU A 1 89 ? 9.274 -24.906 -47.845 1.00 54.25 89 GLU A O 1
ATOM 678 N N . GLU A 1 90 ? 10.678 -26.475 -48.681 1.00 48.31 90 GLU A N 1
ATOM 679 C CA . GLU A 1 90 ? 10.834 -26.240 -50.123 1.00 48.31 90 GLU A CA 1
ATOM 680 C C . GLU A 1 90 ? 10.242 -24.998 -50.827 1.00 48.31 90 GLU A C 1
ATOM 682 O O . GLU A 1 90 ? 9.045 -24.731 -50.872 1.00 48.31 90 GLU A O 1
ATOM 687 N N . LEU A 1 91 ? 11.141 -24.351 -51.579 1.00 49.62 91 LEU A N 1
ATOM 688 C CA . LEU A 1 91 ? 10.890 -23.399 -52.660 1.00 49.62 91 LEU A CA 1
ATOM 689 C C . LEU A 1 91 ? 9.899 -23.923 -53.714 1.00 49.62 91 LEU A C 1
ATOM 691 O O . LEU A 1 91 ? 10.293 -24.720 -54.563 1.00 49.62 91 LEU A O 1
ATOM 695 N N . LEU A 1 92 ? 8.697 -23.342 -53.779 1.00 43.28 92 LEU A N 1
ATOM 696 C CA . LEU A 1 92 ? 7.898 -23.253 -55.008 1.00 43.28 92 LEU A CA 1
ATOM 697 C C . LEU A 1 92 ? 7.134 -21.913 -55.069 1.00 43.28 92 LEU A C 1
ATOM 699 O O . LEU A 1 92 ? 6.079 -21.750 -54.468 1.00 43.28 92 LEU A O 1
ATOM 703 N N . LEU A 1 93 ? 7.664 -20.959 -55.841 1.00 44.69 93 LEU A N 1
ATOM 704 C CA . LEU A 1 93 ? 6.862 -19.935 -56.532 1.00 44.69 93 LEU A CA 1
ATOM 705 C C . LEU A 1 93 ? 6.363 -20.574 -57.845 1.00 44.69 93 LEU A C 1
ATOM 707 O O . LEU A 1 93 ? 7.147 -21.316 -58.451 1.00 44.69 93 LEU A O 1
ATOM 711 N N . PRO A 1 94 ? 5.125 -20.315 -58.316 1.00 47.53 94 PRO A 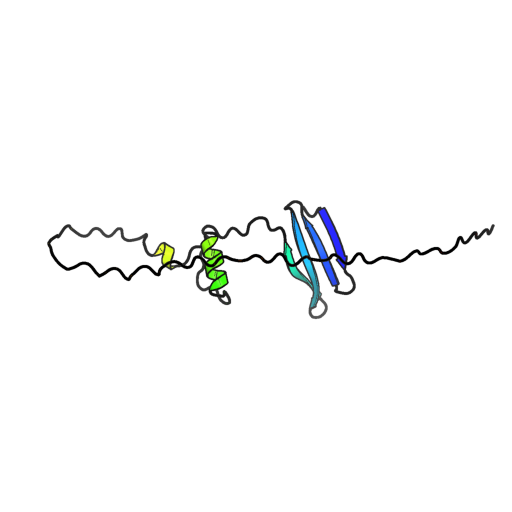N 1
ATOM 712 C CA . PRO A 1 94 ? 4.816 -18.985 -58.854 1.00 47.53 94 PRO A CA 1
ATOM 713 C C . PRO A 1 94 ? 3.367 -18.465 -58.701 1.00 47.53 94 PRO A C 1
ATOM 715 O O . PRO A 1 94 ? 2.407 -19.222 -58.660 1.00 47.53 94 PRO A O 1
ATOM 718 N N . GLU A 1 95 ? 3.308 -17.129 -58.725 1.00 52.56 95 GLU A N 1
ATOM 719 C CA . GLU A 1 95 ? 2.370 -16.242 -59.438 1.00 52.56 95 GLU A CA 1
ATOM 720 C C . GLU A 1 95 ? 0.869 -16.181 -59.084 1.00 52.56 95 GLU A C 1
ATOM 722 O O . GLU A 1 95 ? 0.147 -17.170 -59.071 1.00 52.56 95 GLU A O 1
ATOM 727 N N . ASP A 1 96 ? 0.449 -14.913 -58.938 1.00 51.41 96 ASP A N 1
ATOM 728 C CA . ASP A 1 96 ? -0.896 -14.333 -59.021 1.00 51.41 96 ASP A CA 1
ATOM 729 C C . ASP A 1 96 ? -1.927 -14.716 -57.949 1.00 51.41 96 ASP A C 1
ATOM 731 O O . ASP A 1 96 ? -2.539 -15.772 -58.019 1.00 51.41 96 ASP A O 1
ATOM 735 N N . GLU A 1 97 ? -2.221 -13.777 -57.034 1.00 58.81 97 GLU A N 1
ATOM 736 C CA . GLU A 1 97 ? -3.598 -13.310 -56.783 1.00 58.81 97 GLU A CA 1
ATOM 737 C C . GLU A 1 97 ? -3.638 -12.002 -55.943 1.00 58.81 97 GLU A C 1
ATOM 739 O O . GLU A 1 97 ? -2.666 -11.670 -55.261 1.00 58.81 97 GLU A O 1
ATOM 744 N N . PRO A 1 98 ? -4.713 -11.193 -56.066 1.00 53.59 98 PRO A N 1
ATOM 745 C CA . PRO A 1 98 ? -4.673 -9.734 -55.929 1.00 53.59 98 PRO A CA 1
ATOM 746 C C . PRO A 1 98 ? -4.705 -9.184 -54.494 1.00 53.59 98 PRO A C 1
ATOM 748 O O . PRO A 1 98 ? -5.359 -9.718 -53.600 1.00 53.59 98 PRO A O 1
ATOM 751 N N . GLU A 1 99 ? -4.054 -8.027 -54.343 1.00 58.97 99 GLU A N 1
ATOM 752 C CA . GLU A 1 99 ? -3.984 -7.159 -53.159 1.00 58.97 99 GLU A CA 1
ATOM 753 C C . GLU A 1 99 ? -5.337 -7.004 -52.426 1.00 58.97 99 GLU A C 1
ATOM 755 O O . GLU A 1 99 ? -6.313 -6.527 -53.026 1.00 58.97 99 GLU A O 1
ATOM 760 N N . PRO A 1 100 ? -5.427 -7.307 -51.115 1.00 55.06 100 PRO A N 1
ATOM 761 C CA . PRO A 1 100 ? -6.587 -6.926 -50.328 1.00 55.06 100 PRO A CA 1
ATOM 762 C C . PRO A 1 100 ? -6.583 -5.407 -50.136 1.00 55.06 100 PRO A C 1
ATOM 764 O O . PRO A 1 100 ? -5.648 -4.819 -49.593 1.00 55.06 100 PRO A O 1
ATOM 767 N N . SER A 1 101 ? -7.659 -4.773 -50.597 1.00 54.19 101 SER A N 1
ATOM 768 C CA . SER A 1 101 ? -7.912 -3.343 -50.453 1.00 54.19 101 SER A CA 1
ATOM 769 C C . SER A 1 101 ? -7.733 -2.895 -49.001 1.00 54.19 101 SER A C 1
ATOM 771 O O . SER A 1 101 ? -8.333 -3.454 -48.082 1.00 54.19 101 SER A O 1
ATOM 773 N N . THR A 1 102 ? -6.908 -1.872 -48.814 1.00 64.50 102 THR A N 1
ATOM 774 C CA . THR A 1 102 ? -6.664 -1.220 -47.531 1.00 64.50 102 THR A CA 1
ATOM 775 C C . THR A 1 102 ? -7.981 -0.700 -46.936 1.00 64.50 102 THR A C 1
ATOM 777 O O . THR A 1 102 ? -8.724 0.009 -47.621 1.00 64.50 102 THR A O 1
ATOM 780 N N . PRO A 1 103 ? -8.322 -1.015 -45.672 1.00 55.81 103 PRO A N 1
ATOM 781 C CA . PRO A 1 103 ? -9.380 -0.290 -44.992 1.00 55.81 103 PRO A CA 1
ATOM 782 C C . PRO A 1 103 ? -8.897 1.135 -44.706 1.00 55.81 103 PRO A C 1
ATOM 784 O O . PRO A 1 103 ? -7.795 1.353 -44.205 1.00 55.81 103 PRO A O 1
ATOM 787 N N . SER A 1 104 ? -9.738 2.092 -45.087 1.00 60.69 104 SER A N 1
ATOM 788 C CA . SER A 1 104 ? -9.527 3.531 -44.989 1.00 60.69 104 SER A CA 1
ATOM 789 C C . SER A 1 104 ? -9.116 3.972 -43.582 1.00 60.69 104 SER A C 1
ATOM 791 O O . SER A 1 104 ? -9.713 3.555 -42.590 1.00 60.69 104 SER A O 1
ATOM 793 N N . GLU A 1 105 ? -8.114 4.849 -43.523 1.00 65.94 105 GLU A N 1
ATOM 794 C CA . GLU A 1 105 ? -7.704 5.576 -42.322 1.00 65.94 105 GLU A CA 1
ATOM 795 C C . GLU A 1 105 ? -8.910 6.291 -41.689 1.00 65.94 105 GLU A C 1
ATOM 797 O O . GLU A 1 105 ? -9.625 7.010 -42.398 1.00 65.94 105 GLU A O 1
ATOM 802 N N . PRO A 1 106 ? -9.164 6.150 -40.374 1.00 60.69 106 PRO A N 1
ATOM 803 C CA . PRO A 1 106 ? -10.041 7.078 -39.694 1.00 60.69 106 PRO A CA 1
ATOM 804 C C . PRO A 1 106 ? -9.294 8.405 -39.547 1.00 60.69 106 PRO A C 1
ATOM 806 O O . PRO A 1 106 ? -8.279 8.520 -38.864 1.00 60.69 106 PRO A O 1
ATOM 809 N N . SER A 1 107 ? -9.834 9.389 -40.247 1.00 60.59 107 SER A N 1
ATOM 810 C CA . SER A 1 107 ? -9.588 10.816 -40.115 1.00 60.59 107 SER A CA 1
ATOM 811 C C . SER A 1 107 ? -9.519 11.283 -38.658 1.00 60.59 107 SER A C 1
ATOM 813 O O . SER A 1 107 ? -10.440 11.034 -37.884 1.00 60.59 107 SER A O 1
ATOM 815 N N . ASP A 1 108 ? -8.426 11.982 -38.353 1.00 57.88 108 ASP A N 1
ATOM 816 C CA . ASP A 1 108 ? -8.358 13.237 -37.594 1.00 57.88 108 ASP A CA 1
ATOM 817 C C . ASP A 1 108 ? -9.426 13.427 -36.495 1.00 57.88 108 ASP A C 1
ATOM 819 O O . ASP A 1 108 ? -10.539 13.889 -36.749 1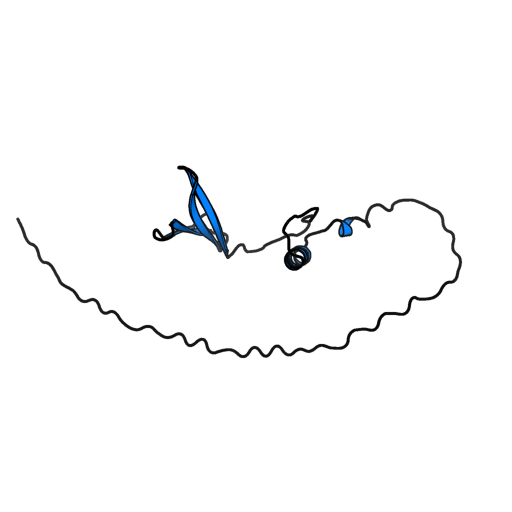.00 57.88 108 ASP A O 1
ATOM 823 N N . MET A 1 109 ? -9.061 13.093 -35.255 1.00 57.62 109 MET A N 1
ATOM 824 C CA . MET A 1 109 ? -9.703 13.643 -34.060 1.00 57.62 109 MET A CA 1
ATOM 825 C C . MET A 1 109 ? -8.651 14.396 -33.252 1.00 57.62 109 MET A C 1
ATOM 827 O O . MET A 1 109 ? -8.070 13.887 -32.294 1.00 57.62 109 MET A O 1
ATOM 831 N N . SER A 1 110 ? -8.387 15.627 -33.676 1.00 61.53 110 SER A N 1
ATOM 832 C CA . SER A 1 110 ? -7.864 16.671 -32.807 1.00 61.53 110 SER A CA 1
ATOM 833 C C . SER A 1 110 ? -8.968 17.107 -31.835 1.00 61.53 110 SER A C 1
ATOM 835 O O . SER A 1 110 ? -9.610 18.136 -32.037 1.00 61.53 110 SER A O 1
ATOM 837 N N . ASP A 1 111 ? -9.219 16.311 -30.797 1.00 57.03 111 ASP A N 1
ATOM 838 C CA . ASP A 1 111 ? -9.964 16.798 -29.638 1.00 57.03 111 ASP A CA 1
ATOM 839 C C . ASP A 1 111 ? -8.986 17.574 -28.751 1.00 57.03 111 ASP A C 1
ATOM 841 O O . ASP A 1 111 ? -8.179 17.011 -28.006 1.00 57.03 111 ASP A O 1
ATOM 845 N N . GLU A 1 112 ? -9.028 18.898 -28.905 1.00 63.53 112 GLU A N 1
ATOM 846 C CA . GLU A 1 112 ? -8.537 19.869 -27.933 1.00 63.53 112 GLU A CA 1
ATOM 847 C C . GLU A 1 112 ? -9.153 19.543 -26.568 1.00 63.53 112 GLU A C 1
ATOM 849 O O . GLU A 1 112 ? -10.316 19.838 -26.296 1.00 63.53 112 GLU A O 1
ATOM 854 N N . TYR A 1 113 ? -8.371 18.908 -25.698 1.00 56.16 113 TYR A N 1
ATOM 855 C CA . TYR A 1 113 ? -8.697 18.858 -24.281 1.00 56.16 113 TYR A CA 1
ATOM 856 C C . TYR A 1 113 ? -8.447 20.248 -23.693 1.00 56.16 113 TYR A C 1
ATOM 858 O O . TYR A 1 113 ? -7.321 20.595 -23.332 1.00 56.16 113 TYR A O 1
ATOM 866 N N . ASP A 1 114 ? -9.519 21.033 -23.633 1.00 62.84 114 ASP A N 1
ATOM 867 C CA . ASP A 1 114 ? -9.630 22.262 -22.856 1.00 62.84 114 ASP A CA 1
ATOM 868 C C . ASP A 1 114 ? -9.582 21.888 -21.364 1.00 62.84 114 ASP A C 1
ATOM 870 O O . ASP A 1 114 ? -10.558 21.430 -20.764 1.00 62.84 114 ASP A O 1
ATOM 874 N N . TRP A 1 115 ? -8.378 21.946 -20.793 1.00 66.81 115 TRP A N 1
ATOM 875 C CA . TRP A 1 115 ? -8.165 21.839 -19.355 1.00 66.81 115 TRP A CA 1
ATOM 876 C C . TRP A 1 115 ? -8.572 23.178 -18.738 1.00 66.81 115 TRP A C 1
ATOM 878 O O . TRP A 1 115 ? -7.721 24.015 -18.424 1.00 66.81 115 TRP A O 1
ATOM 888 N N . ASP A 1 116 ? -9.881 23.380 -18.593 1.00 61.69 116 ASP A N 1
ATOM 889 C CA . ASP A 1 116 ? -10.432 24.440 -17.761 1.00 61.69 116 ASP A CA 1
ATOM 890 C C . ASP A 1 116 ? -9.907 24.187 -16.342 1.00 61.69 116 ASP A C 1
ATOM 892 O O . ASP A 1 116 ? -10.254 23.219 -15.657 1.00 61.69 116 ASP A O 1
ATOM 896 N N . SER A 1 117 ? -8.922 24.998 -15.963 1.00 61.22 117 SER A N 1
ATOM 897 C CA . SER A 1 117 ? -8.314 24.976 -14.644 1.00 61.22 117 SER A CA 1
ATOM 898 C C . SER A 1 117 ? -9.341 25.554 -13.690 1.00 61.22 117 SER A C 1
ATOM 900 O O . SER A 1 117 ? -9.379 26.761 -13.480 1.00 61.22 117 SER A O 1
ATOM 902 N N . GLU A 1 118 ? -10.196 24.695 -13.145 1.00 64.50 118 GLU A N 1
ATOM 903 C CA . GLU A 1 118 ? -11.055 25.083 -12.038 1.00 64.50 118 GLU A CA 1
ATOM 904 C C . GLU A 1 118 ? -10.147 25.472 -10.867 1.00 64.50 118 GLU A C 1
ATOM 906 O O . GLU A 1 118 ? -9.441 24.641 -10.284 1.00 64.50 118 GLU A O 1
ATOM 911 N N . ASP A 1 119 ? -10.127 26.776 -10.593 1.00 61.12 119 ASP A N 1
ATOM 912 C CA . ASP A 1 119 ? -9.528 27.402 -9.428 1.00 61.12 119 ASP A CA 1
ATOM 913 C C . ASP A 1 119 ? -9.937 26.628 -8.170 1.00 61.12 119 ASP A C 1
ATOM 915 O O . ASP A 1 119 ? -11.060 26.727 -7.669 1.00 61.12 119 ASP A O 1
ATOM 919 N N . PHE A 1 120 ? -9.013 25.822 -7.647 1.00 48.66 120 PHE A N 1
ATOM 920 C CA . PHE A 1 120 ? -9.170 25.213 -6.337 1.00 48.66 120 PHE A CA 1
ATOM 921 C C . PHE A 1 120 ? -8.911 26.300 -5.295 1.00 48.66 120 PHE A C 1
ATOM 923 O O . PHE A 1 120 ? -7.784 26.492 -4.831 1.00 48.66 120 PHE A O 1
ATOM 930 N N . GLU A 1 121 ? -9.963 27.046 -4.963 1.00 65.62 121 GLU A N 1
ATOM 931 C CA . GLU A 1 121 ? -9.963 27.968 -3.836 1.00 65.62 121 GLU A CA 1
ATOM 932 C C . GLU A 1 121 ? -9.716 27.164 -2.5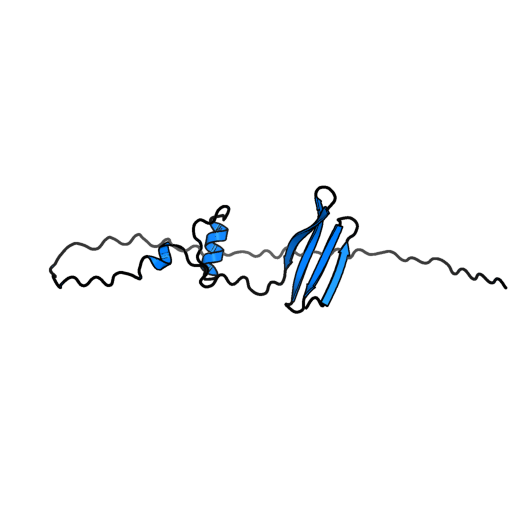52 1.00 65.62 121 GLU A C 1
ATOM 934 O O . GLU A 1 121 ? -10.598 26.492 -2.012 1.00 65.62 121 GLU A O 1
ATOM 939 N N . VAL A 1 122 ? -8.476 27.210 -2.063 1.00 63.50 122 VAL A N 1
ATOM 940 C CA . VAL A 1 122 ? -8.143 26.761 -0.713 1.00 63.50 122 VAL A CA 1
ATOM 941 C C . VAL A 1 122 ? -8.810 27.742 0.241 1.00 63.50 122 VAL A C 1
ATOM 943 O O . VAL A 1 122 ? -8.305 28.835 0.487 1.00 63.50 122 VAL A O 1
ATOM 946 N N . SER A 1 123 ? -9.967 27.355 0.769 1.00 66.19 123 SER A N 1
ATOM 947 C CA . SER A 1 123 ? -10.570 28.029 1.909 1.00 66.19 123 SER A CA 1
ATOM 948 C C . SER A 1 123 ? -9.655 27.838 3.119 1.00 66.19 123 SER A C 1
ATOM 950 O O . SER A 1 123 ? -9.618 26.762 3.722 1.00 66.19 123 SER A O 1
ATOM 952 N N . ASP A 1 124 ? -8.895 28.889 3.418 1.00 62.94 124 ASP A N 1
ATOM 953 C CA . ASP A 1 124 ? -8.135 29.088 4.645 1.00 62.94 124 ASP A CA 1
ATOM 954 C C . ASP A 1 124 ? -9.118 29.043 5.824 1.00 62.94 124 ASP A C 1
ATOM 956 O O . ASP A 1 124 ? -9.915 29.956 6.047 1.00 62.94 124 ASP A O 1
ATOM 960 N N . ALA A 1 125 ? -9.150 27.904 6.516 1.00 66.56 125 ALA A N 1
ATOM 961 C CA . ALA A 1 125 ? -9.909 27.754 7.743 1.00 66.56 125 ALA A CA 1
ATOM 962 C C . ALA A 1 125 ? -9.095 28.389 8.871 1.00 66.56 125 ALA A C 1
ATOM 964 O O . ALA A 1 125 ? -8.183 27.781 9.431 1.00 66.56 125 ALA A O 1
ATOM 965 N N . SER A 1 126 ? -9.443 29.633 9.166 1.00 58.78 126 SER A N 1
ATOM 966 C CA . SER A 1 126 ? -9.100 30.322 10.397 1.00 58.78 126 SER A CA 1
ATOM 967 C C . SER A 1 126 ? -9.546 29.541 11.640 1.00 58.78 126 SER A C 1
ATOM 969 O O . SER A 1 126 ? -10.610 28.921 11.634 1.00 58.78 126 SER A O 1
ATOM 971 N N . ASP A 1 127 ? -8.808 29.783 12.723 1.00 59.59 127 ASP A N 1
ATOM 972 C CA . ASP A 1 127 ? -9.316 29.911 14.094 1.00 59.59 127 ASP A CA 1
ATOM 973 C C . ASP A 1 127 ? -9.315 28.657 14.987 1.00 59.59 127 ASP A C 1
ATOM 975 O O . ASP A 1 127 ? -10.110 27.732 14.827 1.00 59.59 127 ASP A O 1
ATOM 979 N N . ALA A 1 128 ? -8.423 28.682 15.982 1.00 62.75 128 ALA A N 1
ATOM 980 C CA . ALA A 1 128 ? -8.767 28.444 17.384 1.00 62.75 128 ALA A CA 1
ATOM 981 C C . ALA A 1 128 ? -7.563 28.837 18.259 1.00 62.75 128 ALA A C 1
ATOM 983 O O . ALA A 1 128 ? -6.650 28.043 18.487 1.00 62.75 128 ALA A O 1
ATOM 984 N N . GLU A 1 129 ? -7.572 30.085 18.726 1.00 64.69 129 GLU A N 1
ATOM 985 C CA . GLU A 1 129 ? -6.863 30.499 19.937 1.00 64.69 129 GLU A CA 1
ATOM 986 C C . GLU A 1 129 ? -7.379 29.641 21.107 1.00 64.69 129 GLU A C 1
ATOM 988 O O . GLU A 1 129 ? -8.584 29.590 21.363 1.00 64.69 129 GLU A O 1
ATOM 993 N N . ALA A 1 130 ? -6.479 28.953 21.803 1.00 66.69 130 ALA A N 1
ATOM 994 C CA . ALA A 1 130 ? -6.761 28.337 23.093 1.00 66.69 130 ALA A CA 1
ATOM 995 C C . ALA A 1 130 ? -5.758 28.901 24.100 1.00 66.69 130 ALA A C 1
ATOM 997 O O . ALA A 1 130 ? -4.680 28.347 24.314 1.00 66.69 130 ALA A O 1
ATOM 998 N N . GLU A 1 131 ? -6.121 30.045 24.674 1.00 65.75 131 GLU A N 1
ATOM 999 C CA . GLU A 1 131 ? -5.694 30.401 26.020 1.00 65.75 131 GLU A CA 1
ATOM 1000 C C . GLU A 1 131 ? -6.440 29.467 26.983 1.00 65.75 131 GLU A C 1
ATOM 1002 O O . GLU A 1 131 ? -7.661 29.377 26.890 1.00 65.75 131 GLU A O 1
ATOM 1007 N N . ASP A 1 132 ? -5.737 28.752 27.865 1.00 62.88 132 ASP A N 1
ATOM 1008 C CA . ASP A 1 132 ? -6.226 28.594 29.239 1.00 62.88 132 ASP A CA 1
ATOM 1009 C C . ASP A 1 132 ? -5.138 28.072 30.191 1.00 62.88 132 ASP A C 1
ATOM 1011 O O . ASP A 1 132 ? -4.622 26.961 30.064 1.00 62.88 132 ASP A O 1
ATOM 1015 N N . GLU A 1 133 ? -4.835 28.973 31.122 1.00 61.69 133 GLU A N 1
ATOM 1016 C CA . GLU A 1 133 ? -4.616 28.804 32.558 1.00 61.69 133 GLU A CA 1
ATOM 1017 C C . GLU A 1 133 ? -3.420 27.996 33.099 1.00 61.69 133 GLU A C 1
ATOM 1019 O O . GLU A 1 133 ? -3.307 26.772 33.043 1.00 61.69 133 GLU A O 1
ATOM 1024 N N . GLU A 1 134 ? -2.545 28.779 33.735 1.00 63.59 134 GLU A N 1
ATOM 1025 C CA . GLU A 1 134 ? -1.613 28.395 34.782 1.00 63.59 134 GLU A CA 1
ATOM 1026 C C . GLU A 1 134 ? -2.349 27.712 35.944 1.00 63.59 134 GLU A C 1
ATOM 1028 O O . GLU A 1 134 ? -3.308 28.259 36.485 1.00 63.59 134 GLU A O 1
ATOM 1033 N N . GLU A 1 135 ? -1.837 26.574 36.411 1.00 63.75 135 GLU A N 1
ATOM 1034 C CA . GLU A 1 135 ? -2.111 26.110 37.771 1.00 63.75 135 GLU A CA 1
ATOM 1035 C C . GLU A 1 135 ? -0.774 25.990 38.513 1.00 63.75 135 GLU A C 1
ATOM 1037 O O . GLU A 1 135 ? -0.054 24.991 38.439 1.00 63.75 135 GLU A O 1
ATOM 1042 N N . GLU A 1 136 ? -0.414 27.078 39.201 1.00 61.72 136 GLU A N 1
ATOM 1043 C CA . GLU A 1 136 ? 0.499 27.027 40.335 1.00 61.72 136 GLU A CA 1
ATOM 1044 C C . GLU A 1 136 ? -0.146 26.180 41.439 1.00 61.72 136 GLU A C 1
ATOM 1046 O O . GLU A 1 136 ? -1.128 26.577 42.063 1.00 61.72 136 GLU A O 1
ATOM 1051 N N . GLY A 1 137 ? 0.438 25.016 41.705 1.00 61.09 137 GLY A N 1
ATOM 1052 C CA . GLY A 1 137 ? 0.097 24.169 42.840 1.00 61.09 137 GLY A CA 1
ATOM 1053 C C . GLY A 1 137 ? 1.349 23.816 43.624 1.00 61.09 137 GLY A C 1
ATOM 1054 O O . GLY A 1 137 ? 1.938 22.757 43.421 1.00 61.09 137 GLY A O 1
ATOM 1055 N N . MET A 1 138 ? 1.762 24.731 44.506 1.00 62.25 138 MET A N 1
ATOM 1056 C CA . MET A 1 138 ? 2.531 24.396 45.705 1.00 62.25 138 MET A CA 1
ATOM 1057 C C . MET A 1 138 ? 1.813 23.279 46.461 1.00 62.25 138 MET A C 1
ATOM 1059 O O . MET A 1 138 ? 0.624 23.415 46.715 1.00 62.25 138 MET A O 1
ATOM 1063 N N . GLU A 1 139 ? 2.540 22.261 46.907 1.00 64.06 139 GLU A N 1
ATOM 1064 C CA . GLU A 1 139 ? 2.391 21.725 48.262 1.00 64.06 139 GLU A CA 1
ATOM 1065 C C . GLU A 1 139 ? 3.621 20.873 48.624 1.00 64.06 139 GLU A C 1
ATOM 1067 O O . GLU A 1 139 ? 4.339 20.374 47.757 1.00 64.06 139 GLU A O 1
ATOM 1072 N N . GLU A 1 140 ? 3.894 20.874 49.925 1.00 61.66 140 GLU A N 1
ATOM 1073 C CA . GLU A 1 140 ? 5.182 20.780 50.633 1.00 61.66 140 GLU A CA 1
ATOM 1074 C C . GLU A 1 140 ? 5.884 19.409 50.663 1.00 61.66 140 GLU A C 1
ATOM 1076 O O . GLU A 1 140 ? 5.207 18.354 50.642 1.00 61.66 140 GLU A O 1
#

Organism: NC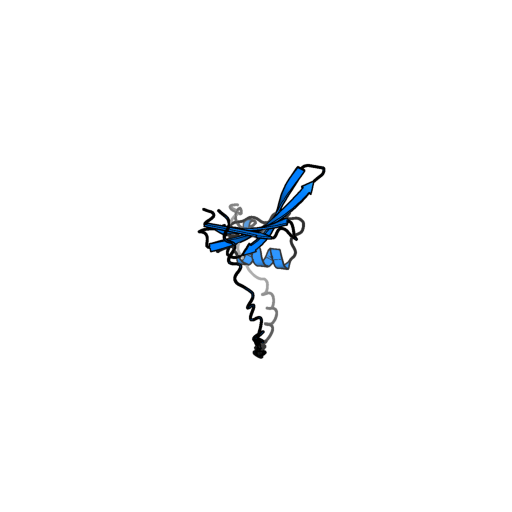BI:txid64522

InterPro domains:
  IPR001680 WD40 repeat [PS50082] (1-29)

Secondary structure (DSSP, 8-state):
-EEEEEEEGGGTEEEEEETTS-EEEEEEEESSS-EEEEEEEEE-------TT-EE-S-SS--HHHHHHHHHTT-EEHHHHTTS----------------PPPPPP-----------------------------------

pLDDT: mean 75.52, std 16.5, range [43.28, 97.44]

Foldseek 3Di:
DFDDKDADVVQQKIWTADPLRKIWIWHWDDDPNDTDIGTPDMDSPVDPALADPEDDPDPPDDPVNVVVSVVNRYDYPVNCPPPPPPDDDDDDDDDDDDDDDDDDDPDDDPPPPPPPPDPPPPPPDDDDDDDDDDDDDDDD

Sequence (140 aa):
DVVALAWKPSKLEFVTCSEDKASRVWRLQDELGKWAVYLVWGSGAGVLVADGALIVNAVGLSMVTRQFLKQRGALDESSFAMADSDGDEELLLPEDEPEPSTPSEPSDMSDEYDWDSEDFEVSDASDAEAEDEEEEGMEE

Radius of gyration: 30.4 Å; chains: 1; bounding box: 26×58×110 Å